Protein AF-A0A920SPT9-F1 (afdb_monomer)

Radius of gyration: 17.78 Å; Cα contacts (8 Å, |Δi|>4): 31; chains: 1; bounding box: 37×30×41 Å

Mean predicted aligned error: 6.88 Å

Solvent-accessible surface area (backbone atoms only — not comparable to full-atom values): 4636 Å² total; per-residue (Å²): 11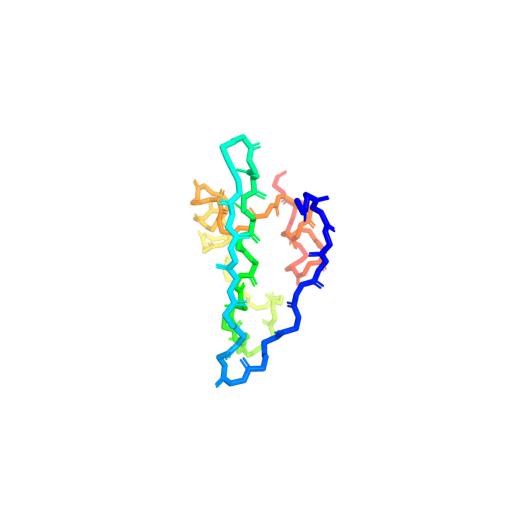7,72,86,67,86,77,79,94,59,102,74,78,89,80,89,81,62,95,87,58,66,87,82,88,85,76,84,78,81,84,87,80,84,65,55,67,74,59,53,70,70,57,53,55,49,33,45,76,66,64,76,43,49,73,68,51,35,33,73,62,38,68,45,82,133

Structure (mmCIF, N/CA/C/O backbone):
data_AF-A0A920SPT9-F1
#
_entry.id   AF-A0A920SPT9-F1
#
loop_
_atom_site.group_PDB
_atom_site.id
_atom_site.type_symbol
_atom_site.label_atom_id
_atom_site.label_alt_id
_atom_site.label_comp_id
_atom_site.label_asym_id
_atom_site.label_entity_id
_atom_site.label_seq_id
_atom_site.pdbx_PDB_ins_code
_atom_site.Cartn_x
_atom_site.Cartn_y
_atom_site.Cartn_z
_atom_site.occupancy
_atom_site.B_iso_or_equiv
_atom_site.auth_seq_id
_atom_site.auth_comp_id
_atom_site.auth_asym_id
_atom_site.auth_atom_id
_atom_site.pdbx_PDB_model_num
ATOM 1 N N . MET A 1 1 ? 11.337 -11.962 -22.919 1.00 58.88 1 MET A N 1
ATOM 2 C CA . MET A 1 1 ? 10.764 -12.793 -21.816 1.00 58.88 1 MET A CA 1
ATOM 3 C C . MET A 1 1 ? 9.529 -12.144 -21.160 1.00 58.88 1 MET A C 1
ATOM 5 O O . MET A 1 1 ? 9.231 -12.372 -19.991 1.00 58.88 1 MET A O 1
ATOM 9 N N . ASN A 1 2 ? 8.772 -11.337 -21.906 1.00 63.03 2 ASN A N 1
ATOM 10 C CA . ASN A 1 2 ? 7.818 -10.400 -21.315 1.00 63.03 2 ASN A CA 1
ATOM 11 C C . ASN A 1 2 ? 6.590 -11.098 -20.712 1.00 63.03 2 ASN A C 1
ATOM 13 O O . ASN A 1 2 ? 5.858 -11.795 -21.411 1.00 63.03 2 ASN A O 1
ATOM 17 N N . GLY A 1 3 ? 6.356 -10.874 -19.416 1.00 67.25 3 GLY A N 1
ATOM 18 C CA . GLY A 1 3 ? 5.150 -11.315 -18.710 1.00 67.25 3 GLY A CA 1
ATOM 19 C C . GLY A 1 3 ? 5.216 -12.695 -18.051 1.00 67.25 3 GLY A C 1
ATOM 20 O O . GLY A 1 3 ? 4.246 -13.076 -17.400 1.00 67.25 3 GLY A O 1
ATOM 21 N N . VAL A 1 4 ? 6.329 -13.430 -18.162 1.00 76.25 4 VAL A N 1
ATOM 22 C CA . VAL A 1 4 ? 6.508 -14.702 -17.440 1.00 76.25 4 VAL A CA 1
ATOM 23 C C . VAL A 1 4 ? 6.876 -14.408 -15.976 1.00 76.25 4 VAL A C 1
ATOM 25 O O . VAL A 1 4 ? 7.899 -13.762 -15.742 1.00 76.25 4 VAL A O 1
ATOM 28 N N . PRO A 1 5 ? 6.078 -14.845 -14.979 1.00 69.75 5 PRO A N 1
ATOM 29 C CA . PRO A 1 5 ? 6.403 -14.647 -13.571 1.00 69.75 5 PRO A CA 1
ATOM 30 C C . PRO A 1 5 ? 7.655 -15.426 -13.180 1.00 69.75 5 PRO A C 1
ATOM 32 O O . PRO A 1 5 ? 7.790 -16.610 -13.486 1.00 69.75 5 PRO A O 1
ATOM 35 N N . ILE A 1 6 ? 8.546 -14.763 -12.455 1.00 73.56 6 ILE A N 1
ATOM 36 C CA . ILE A 1 6 ? 9.790 -15.342 -11.967 1.00 73.56 6 ILE A CA 1
ATOM 37 C C . ILE A 1 6 ? 9.666 -15.549 -10.458 1.00 73.56 6 ILE A C 1
ATOM 39 O O . ILE A 1 6 ? 9.357 -14.611 -9.721 1.00 73.56 6 ILE A O 1
ATOM 43 N N . ALA A 1 7 ? 9.911 -16.774 -9.993 1.00 69.50 7 ALA A N 1
ATOM 44 C CA . ALA A 1 7 ? 9.925 -17.072 -8.567 1.00 69.50 7 ALA A CA 1
ATOM 45 C C . ALA A 1 7 ? 11.155 -16.437 -7.885 1.00 69.50 7 ALA A C 1
ATOM 47 O O . ALA A 1 7 ? 12.244 -16.451 -8.464 1.00 69.50 7 ALA A O 1
ATOM 48 N N . PRO A 1 8 ? 11.024 -15.934 -6.644 1.00 60.75 8 PRO A N 1
ATOM 49 C CA . PRO A 1 8 ? 12.153 -15.457 -5.857 1.00 60.75 8 PRO A CA 1
ATOM 50 C C . PRO A 1 8 ? 12.944 -16.655 -5.311 1.00 60.75 8 PRO A C 1
ATOM 52 O O . PRO A 1 8 ? 12.824 -17.028 -4.147 1.00 60.75 8 PRO A O 1
ATOM 55 N N . THR A 1 9 ? 13.727 -17.311 -6.163 1.00 64.81 9 THR A N 1
ATOM 56 C CA . THR A 1 9 ? 14.799 -18.220 -5.735 1.00 64.81 9 THR A CA 1
ATOM 57 C C . THR A 1 9 ? 16.096 -17.436 -5.536 1.00 64.81 9 THR A C 1
ATOM 59 O O . THR A 1 9 ? 16.223 -16.290 -5.965 1.00 64.81 9 THR A O 1
ATOM 62 N N . SER A 1 10 ? 17.054 -18.023 -4.818 1.00 55.53 10 SER A N 1
ATOM 63 C CA . SER A 1 10 ? 18.242 -17.364 -4.257 1.00 55.53 10 SER A CA 1
ATOM 64 C C . SER A 1 10 ? 19.336 -17.020 -5.281 1.00 55.53 10 SER A C 1
ATOM 66 O O . SER A 1 10 ? 20.501 -17.318 -5.034 1.00 55.53 10 SER A O 1
ATOM 68 N N . SER A 1 11 ? 18.968 -16.341 -6.372 1.00 58.84 11 SER A N 1
ATOM 69 C CA . SER A 1 11 ? 19.789 -15.848 -7.502 1.00 58.84 11 SER A CA 1
ATOM 70 C C . SER A 1 11 ? 19.629 -16.645 -8.801 1.00 58.84 11 SER A C 1
ATOM 72 O O . SER A 1 11 ? 20.543 -17.352 -9.216 1.00 58.84 11 SER A O 1
ATOM 74 N N . PRO A 1 12 ? 18.486 -16.538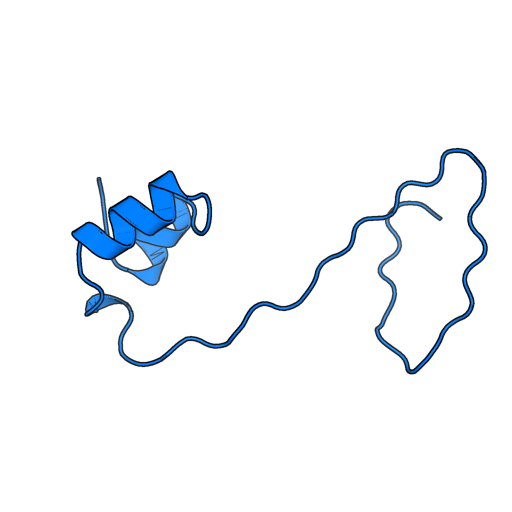 -9.487 1.00 63.03 12 PRO A N 1
ATOM 75 C CA . PRO A 1 12 ? 18.438 -16.835 -10.911 1.00 63.03 12 PRO A CA 1
ATOM 76 C C . PRO A 1 12 ? 19.186 -15.750 -11.712 1.00 63.03 12 PRO A C 1
ATOM 78 O O . PRO A 1 12 ? 18.923 -14.556 -11.567 1.00 63.03 12 PRO A O 1
ATOM 81 N N . GLU A 1 13 ? 20.129 -16.161 -12.555 1.00 69.94 13 GLU A N 1
ATOM 82 C CA . GLU A 1 13 ? 20.748 -15.278 -13.546 1.00 69.94 13 GLU A CA 1
ATOM 83 C C . GLU A 1 13 ? 19.780 -15.098 -14.726 1.00 69.94 13 GLU A C 1
ATOM 85 O O . GLU A 1 13 ? 19.357 -16.078 -15.342 1.00 69.94 13 GLU A O 1
ATOM 90 N N . PHE A 1 14 ? 19.418 -13.849 -15.042 1.00 75.25 14 PHE A N 1
ATOM 91 C CA . PHE A 1 14 ? 18.574 -13.519 -16.194 1.00 75.25 14 PHE A CA 1
ATOM 92 C C . PHE A 1 14 ? 19.329 -12.656 -17.198 1.00 75.25 14 PHE A C 1
ATOM 94 O O . PHE A 1 14 ? 19.914 -11.636 -16.839 1.00 75.25 14 PHE A O 1
ATOM 101 N N . SER A 1 15 ? 19.248 -13.039 -18.469 1.00 81.75 15 SER A N 1
ATOM 102 C CA . SER A 1 15 ? 19.636 -12.212 -19.608 1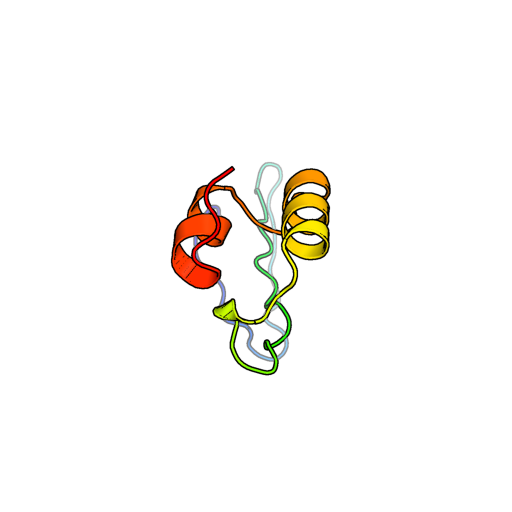.00 81.75 15 SER A CA 1
ATOM 103 C C . SER A 1 15 ? 18.401 -11.516 -20.178 1.00 81.75 15 SER A C 1
ATOM 105 O O . SER A 1 15 ? 17.400 -12.179 -20.460 1.00 81.75 15 SER A O 1
ATOM 107 N N . PHE A 1 16 ? 18.481 -10.202 -20.370 1.00 85.06 16 PHE A N 1
ATOM 108 C CA . PHE A 1 16 ? 17.437 -9.410 -21.019 1.00 85.06 16 PHE A CA 1
ATOM 109 C C . PHE A 1 16 ? 17.893 -8.976 -22.406 1.00 85.06 16 PHE A C 1
ATOM 111 O O . PHE A 1 16 ? 19.059 -8.630 -22.595 1.00 85.06 16 PHE A O 1
ATOM 118 N N . GLU A 1 17 ? 16.957 -8.948 -23.347 1.00 89.94 17 GLU A N 1
ATOM 119 C CA . GLU A 1 17 ? 17.185 -8.408 -24.685 1.00 89.94 17 GLU A CA 1
ATOM 120 C C . GLU A 1 17 ? 16.720 -6.950 -24.773 1.00 89.94 17 GLU A C 1
ATOM 122 O O . GLU A 1 17 ? 15.907 -6.469 -23.975 1.00 89.94 17 GLU A O 1
ATOM 127 N N . VAL A 1 18 ? 17.211 -6.223 -25.780 1.00 91.06 18 VAL A N 1
ATOM 128 C CA . VAL A 1 18 ? 16.742 -4.858 -26.051 1.00 91.06 18 VAL A CA 1
ATOM 129 C C . VAL A 1 18 ? 15.239 -4.883 -26.340 1.00 91.06 18 VAL A C 1
ATOM 131 O O . VAL A 1 18 ? 14.783 -5.538 -27.274 1.00 91.06 18 VAL A O 1
ATOM 134 N N . GLY A 1 19 ? 14.473 -4.134 -25.544 1.00 90.69 19 GLY A N 1
ATOM 135 C CA . GLY A 1 19 ? 13.014 -4.054 -25.651 1.00 90.69 19 GLY A CA 1
ATOM 136 C C . GLY A 1 19 ? 12.243 -4.955 -24.680 1.00 90.69 19 GLY A C 1
ATOM 137 O O . GLY A 1 19 ? 11.012 -4.890 -24.661 1.00 90.69 19 GLY A O 1
ATOM 138 N N . ASP A 1 20 ? 12.918 -5.756 -23.851 1.00 89.44 20 ASP A N 1
ATOM 139 C CA . ASP A 1 20 ? 12.256 -6.439 -22.735 1.00 89.44 20 ASP A CA 1
ATOM 140 C C . ASP A 1 20 ? 11.775 -5.433 -21.667 1.00 89.44 20 ASP A C 1
ATOM 142 O O . ASP A 1 20 ? 12.413 -4.414 -21.393 1.00 89.44 20 ASP A O 1
ATOM 146 N N . VAL A 1 21 ? 10.632 -5.735 -21.041 1.00 87.06 21 VAL A N 1
ATOM 147 C CA . VAL A 1 21 ? 10.026 -4.923 -19.976 1.00 87.06 21 VAL A CA 1
ATOM 148 C C . VAL A 1 21 ? 10.007 -5.718 -18.680 1.00 87.06 21 VAL A C 1
ATOM 150 O O . VAL A 1 21 ? 9.379 -6.773 -18.583 1.00 87.06 21 VAL A O 1
ATOM 153 N N . VAL A 1 22 ? 10.651 -5.166 -17.654 1.00 86.19 22 VAL A N 1
ATOM 154 C CA . VAL A 1 22 ? 10.704 -5.762 -16.318 1.00 86.19 22 VAL A CA 1
ATOM 155 C C . VAL A 1 22 ? 9.683 -5.085 -15.412 1.00 86.19 22 VAL A C 1
ATOM 157 O O . VAL A 1 22 ? 9.683 -3.865 -15.255 1.00 86.19 22 VAL A O 1
ATOM 160 N N . ARG A 1 23 ? 8.827 -5.887 -14.772 1.00 86.88 23 ARG A N 1
ATOM 161 C CA . ARG A 1 23 ? 7.914 -5.430 -13.721 1.00 86.88 23 ARG A CA 1
ATOM 162 C C . ARG A 1 23 ? 8.304 -6.071 -12.400 1.00 86.88 23 ARG A C 1
ATOM 164 O O . ARG A 1 23 ? 8.223 -7.286 -12.250 1.00 86.88 23 ARG A O 1
ATOM 171 N N . LEU A 1 24 ? 8.682 -5.238 -11.438 1.00 85.38 24 LEU A N 1
ATOM 172 C CA . LEU A 1 24 ? 8.960 -5.673 -10.077 1.00 85.38 24 LEU A CA 1
ATOM 173 C C . LEU A 1 24 ? 7.686 -5.561 -9.240 1.00 85.38 24 LEU A C 1
ATOM 175 O O . LEU A 1 24 ? 7.117 -4.480 -9.093 1.00 85.38 24 LEU A O 1
ATOM 179 N N . SER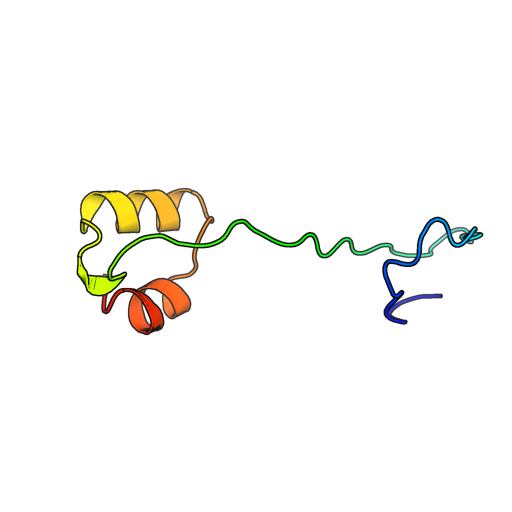 A 1 25 ? 7.253 -6.686 -8.683 1.00 87.31 25 SER A N 1
ATOM 180 C CA . SER A 1 25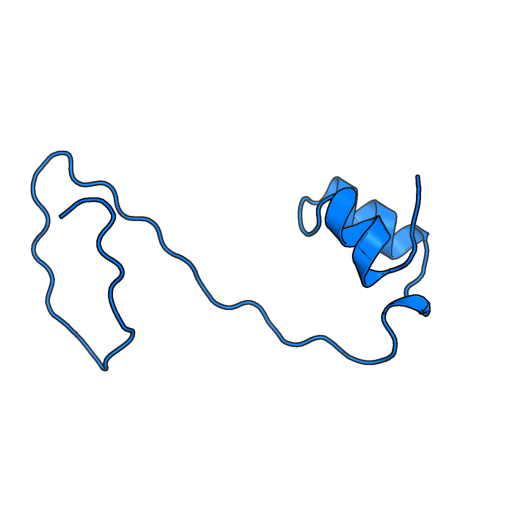 ? 6.175 -6.749 -7.699 1.00 87.31 25 SER A CA 1
ATOM 181 C C . SER A 1 25 ? 6.786 -7.105 -6.354 1.00 87.31 25 SER A C 1
ATOM 183 O O . SER A 1 25 ? 6.997 -8.275 -6.045 1.00 87.31 25 SER A O 1
ATOM 185 N N . LEU A 1 26 ? 7.127 -6.076 -5.583 1.00 87.06 26 LEU A N 1
ATOM 186 C CA . LEU A 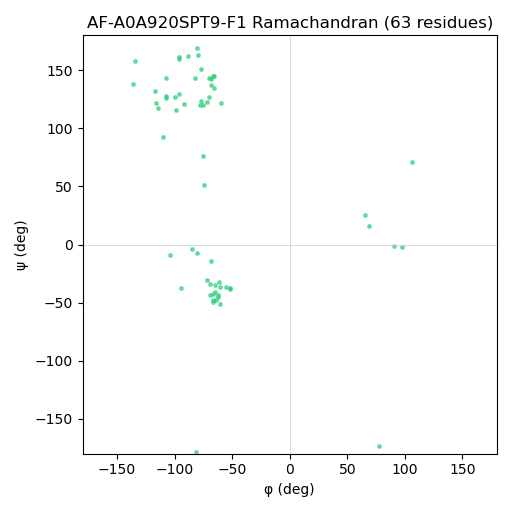1 26 ? 7.706 -6.245 -4.256 1.00 87.06 26 LEU A CA 1
ATOM 187 C C . LEU A 1 26 ? 6.594 -6.487 -3.226 1.00 87.06 26 LEU A C 1
ATOM 189 O O . LEU A 1 26 ? 5.524 -5.880 -3.339 1.00 87.06 26 LEU A O 1
ATOM 193 N N . PRO A 1 27 ? 6.819 -7.351 -2.222 1.00 88.38 27 PRO A N 1
ATOM 194 C CA . PRO A 1 27 ? 5.880 -7.490 -1.121 1.00 88.38 27 PRO A CA 1
ATOM 195 C C . PRO A 1 27 ? 5.822 -6.190 -0.307 1.00 88.38 27 PRO A C 1
ATOM 197 O O . PRO A 1 27 ? 6.830 -5.506 -0.123 1.00 88.38 27 PRO A O 1
ATOM 200 N N . GLY A 1 28 ? 4.633 -5.864 0.196 1.00 88.62 28 GLY A N 1
ATOM 201 C CA . GLY A 1 28 ? 4.458 -4.827 1.211 1.00 88.62 28 GLY A CA 1
ATOM 202 C C . GLY A 1 28 ? 4.763 -5.340 2.623 1.00 88.62 28 GLY A C 1
ATOM 203 O O . GLY A 1 28 ? 5.112 -6.503 2.824 1.00 88.62 28 GLY A O 1
ATOM 204 N N . GLY A 1 29 ? 4.591 -4.467 3.616 1.00 91.62 29 GLY A N 1
ATOM 205 C CA . GLY A 1 29 ? 4.572 -4.861 5.028 1.00 91.62 29 GLY A CA 1
ATOM 206 C C . GLY A 1 29 ? 3.221 -5.450 5.458 1.00 91.62 29 GLY A C 1
ATOM 207 O O . GLY A 1 29 ? 2.207 -5.259 4.788 1.00 91.62 29 GLY A O 1
ATOM 208 N N . GLY A 1 30 ? 3.202 -6.144 6.599 1.00 90.50 30 GLY A N 1
ATOM 209 C CA . GLY A 1 30 ? 1.963 -6.576 7.254 1.00 90.50 30 GLY A CA 1
ATOM 210 C C . GLY A 1 30 ? 1.273 -5.432 8.009 1.00 90.50 30 GLY A C 1
ATOM 211 O O . GLY A 1 30 ? 1.931 -4.505 8.481 1.00 90.50 30 GLY A O 1
ATOM 212 N N . GLY A 1 31 ? -0.054 -5.500 8.126 1.00 92.25 31 GLY A N 1
ATOM 213 C CA . GLY A 1 31 ? -0.843 -4.567 8.936 1.00 92.25 31 GLY A CA 1
ATOM 214 C C . GLY A 1 31 ? -0.840 -4.914 10.430 1.00 92.25 31 GLY A C 1
ATOM 215 O O . GLY A 1 31 ? -0.423 -6.000 10.829 1.00 92.25 31 GLY A O 1
ATOM 216 N N . TYR A 1 32 ? -1.345 -3.997 11.257 1.00 93.94 32 TYR A N 1
ATOM 217 C CA . TYR A 1 32 ? -1.519 -4.197 12.697 1.00 93.94 32 TYR A CA 1
ATOM 218 C C . TYR A 1 32 ? -2.882 -3.669 13.164 1.00 93.94 32 TYR A C 1
ATOM 220 O O . TYR A 1 32 ? -3.275 -2.567 12.781 1.00 93.94 32 TYR A O 1
ATOM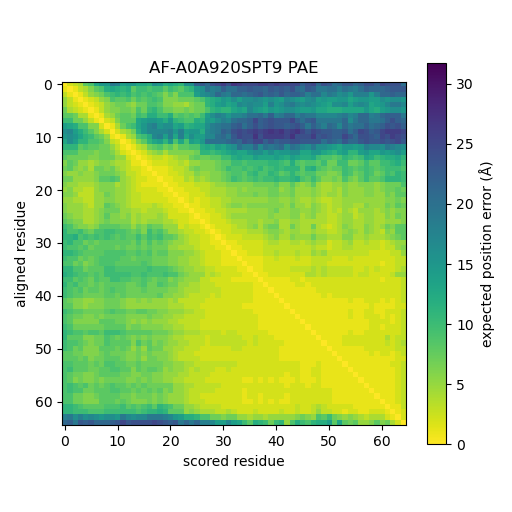 228 N N . GLY A 1 33 ? -3.554 -4.427 14.039 1.00 95.12 33 GLY A N 1
ATOM 229 C CA . GLY A 1 33 ? -4.849 -4.061 14.624 1.00 95.12 33 GLY A CA 1
ATOM 230 C C . GLY A 1 33 ? -6.046 -4.263 13.687 1.00 95.12 33 GLY A C 1
ATOM 231 O O . GLY A 1 33 ? -5.909 -4.827 12.603 1.00 95.12 33 GLY A O 1
ATOM 232 N N . ASP A 1 34 ? -7.226 -3.817 14.129 1.00 95.19 34 ASP A N 1
ATOM 233 C CA . ASP A 1 34 ? -8.445 -3.817 13.311 1.00 95.19 34 ASP A CA 1
ATOM 234 C C . ASP A 1 34 ? -8.388 -2.673 12.278 1.00 95.19 34 ASP A C 1
ATOM 236 O O . ASP A 1 34 ? -8.330 -1.503 12.677 1.00 95.19 34 ASP A O 1
ATOM 240 N N . PRO A 1 35 ? -8.442 -2.968 10.965 1.00 95.06 35 PRO A N 1
ATOM 241 C CA . PRO A 1 35 ? -8.509 -1.954 9.918 1.00 95.06 35 PRO A CA 1
ATOM 242 C C . PRO A 1 35 ? -9.632 -0.927 10.125 1.00 95.06 35 PRO A C 1
ATOM 244 O O . PRO A 1 35 ? -9.419 0.262 9.889 1.00 95.06 35 PRO A O 1
ATOM 247 N N . ARG A 1 36 ? -10.800 -1.342 10.630 1.00 93.19 36 ARG A N 1
ATOM 248 C CA . ARG A 1 36 ? -11.958 -0.450 10.838 1.00 93.19 36 ARG A CA 1
ATOM 249 C C . ARG A 1 36 ? -11.736 0.580 11.946 1.00 93.19 36 ARG A C 1
ATOM 251 O O . ARG A 1 36 ? -12.489 1.542 12.047 1.00 93.19 36 ARG A O 1
ATOM 258 N N . GLY A 1 37 ? -10.706 0.390 12.770 1.00 94.50 37 GLY A N 1
ATOM 259 C CA . GLY A 1 37 ? -10.283 1.350 13.787 1.00 94.50 37 GLY A CA 1
ATOM 260 C C . GLY A 1 37 ? -9.342 2.444 13.269 1.00 94.50 37 GLY A C 1
ATOM 261 O O . GLY A 1 37 ? -8.958 3.322 14.043 1.00 94.50 37 GLY A O 1
ATOM 262 N N . ARG A 1 38 ? -8.925 2.408 11.994 1.00 96.19 38 ARG A N 1
ATOM 263 C CA . ARG A 1 38 ? -8.039 3.428 11.410 1.00 96.19 38 ARG A CA 1
ATOM 264 C C . ARG A 1 38 ? -8.774 4.767 11.295 1.00 96.19 38 ARG A C 1
ATOM 266 O O . ARG A 1 38 ? -9.926 4.811 10.874 1.00 96.19 38 ARG A O 1
ATOM 273 N N . SER A 1 39 ? -8.111 5.872 11.647 1.00 96.50 39 SER A N 1
ATOM 274 C CA . SER A 1 39 ? -8.770 7.182 11.626 1.00 96.50 39 SER A CA 1
ATOM 275 C C . SER A 1 39 ? -9.095 7.649 10.196 1.00 96.50 39 SER A C 1
ATOM 277 O O . SER A 1 39 ? -8.269 7.476 9.291 1.00 96.50 39 SER A O 1
ATOM 279 N N . PRO A 1 40 ? -10.248 8.309 9.982 1.00 96.00 40 PRO A N 1
ATOM 280 C CA . PRO A 1 40 ? -10.621 8.891 8.691 1.00 96.00 40 PRO A CA 1
ATOM 281 C C . PRO A 1 40 ? -9.544 9.801 8.081 1.00 96.00 40 PRO A C 1
ATOM 283 O O . PRO A 1 40 ? -9.307 9.789 6.875 1.00 96.00 40 PRO A O 1
ATOM 286 N N . GLU A 1 41 ? -8.852 10.593 8.899 1.00 97.12 41 GLU A N 1
ATOM 287 C CA . GLU A 1 41 ? -7.802 11.516 8.452 1.00 97.12 41 GLU A CA 1
ATOM 288 C C . GLU A 1 41 ? -6.561 10.770 7.953 1.00 97.12 41 GLU A C 1
ATOM 290 O O . GLU A 1 41 ? -5.897 11.232 7.022 1.00 97.12 41 GLU A O 1
ATOM 295 N N . ALA A 1 42 ? -6.242 9.618 8.555 1.00 96.88 42 ALA A N 1
ATOM 296 C CA . ALA A 1 42 ? -5.160 8.761 8.085 1.00 96.88 42 ALA A CA 1
ATOM 297 C C . ALA A 1 42 ? -5.525 8.120 6.741 1.00 96.88 42 ALA A C 1
ATOM 299 O O . ALA A 1 42 ? -4.718 8.162 5.819 1.00 96.88 42 ALA A O 1
ATOM 300 N N . ILE A 1 43 ? -6.760 7.631 6.590 1.00 97.06 43 ILE A N 1
ATOM 301 C CA . ILE A 1 43 ? -7.237 7.026 5.336 1.00 97.06 43 ILE A CA 1
ATOM 302 C C . ILE A 1 43 ? -7.217 8.047 4.189 1.00 97.06 43 ILE A C 1
ATOM 304 O O . ILE A 1 43 ? -6.686 7.757 3.119 1.00 97.06 43 ILE A O 1
ATOM 308 N N . ARG A 1 44 ? -7.693 9.281 4.414 1.00 97.06 44 ARG A N 1
ATOM 309 C CA . ARG A 1 44 ? -7.615 10.362 3.407 1.00 97.06 44 ARG A CA 1
ATOM 310 C C . ARG A 1 44 ? -6.179 10.697 3.012 1.00 97.06 44 ARG A C 1
ATOM 312 O O . ARG A 1 44 ? -5.901 10.998 1.852 1.00 97.06 44 ARG A O 1
ATOM 319 N N . ARG A 1 45 ? -5.247 10.652 3.968 1.00 97.88 45 ARG A N 1
ATOM 320 C CA . ARG A 1 45 ? -3.820 10.851 3.686 1.00 97.88 45 ARG A CA 1
ATOM 321 C C . ARG A 1 45 ? -3.260 9.718 2.833 1.00 97.88 45 ARG A C 1
ATOM 323 O O . ARG A 1 45 ? -2.516 10.002 1.899 1.00 97.88 45 ARG A O 1
ATOM 330 N N . ASP A 1 46 ? -3.631 8.478 3.133 1.00 96.56 46 ASP A N 1
ATOM 331 C CA . ASP A 1 46 ? -3.190 7.298 2.389 1.00 96.56 46 ASP A CA 1
ATOM 332 C C . ASP A 1 46 ? -3.716 7.329 0.943 1.00 96.56 46 ASP A C 1
ATOM 334 O O . ASP A 1 46 ? -2.950 7.082 0.010 1.00 96.56 46 ASP A O 1
ATOM 338 N N . LEU A 1 47 ? -4.979 7.737 0.749 1.00 97.31 47 LEU A N 1
ATOM 339 C CA . LEU A 1 47 ? -5.587 7.976 -0.566 1.00 97.31 47 LEU A CA 1
ATOM 340 C C . LEU A 1 47 ? -4.853 9.075 -1.338 1.00 97.31 47 LEU A C 1
ATOM 342 O O . LEU A 1 47 ? -4.421 8.863 -2.469 1.00 97.31 47 LEU A O 1
ATOM 34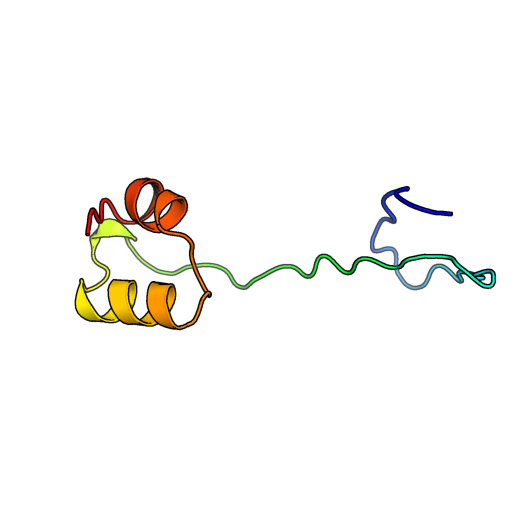6 N N . LYS A 1 48 ? -4.641 10.239 -0.710 1.00 97.38 48 LYS A N 1
ATOM 347 C CA . LYS A 1 48 ? -3.908 11.354 -1.328 1.00 97.38 48 LYS A CA 1
ATOM 348 C C . LYS A 1 48 ? -2.462 10.979 -1.670 1.00 97.38 48 LYS A C 1
ATOM 350 O O . LYS A 1 48 ? -1.906 11.500 -2.632 1.00 97.38 48 LYS A O 1
ATOM 355 N N . GLY A 1 49 ? -1.852 10.102 -0.875 1.00 96.81 49 GLY A N 1
ATOM 356 C CA . GLY A 1 49 ? -0.505 9.582 -1.094 1.00 96.81 49 GLY A CA 1
ATOM 357 C C . GLY A 1 49 ? -0.422 8.454 -2.123 1.00 96.81 49 GLY A C 1
ATOM 358 O O . GLY A 1 49 ? 0.685 8.050 -2.464 1.00 96.81 49 GLY A O 1
ATOM 359 N N . GLY A 1 50 ? -1.555 7.936 -2.610 1.00 96.00 50 GLY A N 1
ATOM 360 C CA . GLY A 1 50 ? -1.594 6.803 -3.536 1.00 96.00 50 GLY A CA 1
ATOM 361 C C . GLY A 1 50 ? -1.154 5.473 -2.915 1.00 96.00 50 GLY A C 1
ATOM 362 O O . GLY A 1 50 ? -0.856 4.532 -3.645 1.00 96.00 50 GLY A O 1
ATOM 363 N N . TYR A 1 51 ? -1.105 5.381 -1.582 1.00 95.19 51 TYR A N 1
ATOM 364 C CA . TYR A 1 51 ? -0.770 4.139 -0.875 1.00 95.19 51 TYR A CA 1
ATOM 365 C C . TYR A 1 51 ? -1.899 3.114 -0.963 1.00 95.19 51 TYR A C 1
ATOM 367 O O . TYR A 1 51 ? -1.654 1.909 -0.950 1.00 95.19 51 TYR A O 1
ATOM 375 N N . ILE A 1 52 ? -3.133 3.607 -1.048 1.00 95.81 52 ILE A N 1
ATOM 376 C CA . ILE A 1 52 ? -4.351 2.817 -1.186 1.00 95.81 52 ILE A CA 1
ATOM 377 C C . ILE A 1 52 ? -5.235 3.439 -2.268 1.00 95.81 52 ILE A C 1
ATOM 379 O O . ILE A 1 52 ? -5.130 4.626 -2.578 1.00 95.81 52 ILE A O 1
ATOM 383 N N . THR A 1 53 ? -6.132 2.638 -2.829 1.00 96.81 53 THR A N 1
ATOM 384 C CA . THR A 1 53 ? -7.175 3.089 -3.757 1.00 96.81 53 THR A CA 1
ATOM 385 C C . THR A 1 53 ? -8.492 3.319 -3.019 1.00 96.81 53 THR A C 1
ATOM 387 O O . THR A 1 53 ? -8.718 2.733 -1.956 1.00 96.81 53 THR A O 1
ATOM 390 N N . SER A 1 54 ? -9.406 4.101 -3.602 1.00 96.62 54 SER A N 1
ATOM 391 C CA . SER A 1 54 ? -10.764 4.291 -3.061 1.00 96.62 54 SER A CA 1
ATOM 392 C C . SER A 1 54 ? -11.502 2.960 -2.874 1.00 96.62 54 SER A C 1
ATOM 394 O O . SER A 1 54 ? -12.193 2.760 -1.881 1.00 96.62 54 SER A O 1
ATOM 396 N N . GLU A 1 55 ? -11.290 2.006 -3.785 1.00 97.31 55 GLU A N 1
ATOM 397 C CA . GLU A 1 55 ? -11.855 0.659 -3.676 1.00 97.31 55 GLU A CA 1
ATOM 398 C C . GLU A 1 55 ? -11.315 -0.094 -2.452 1.00 97.31 55 GLU A C 1
ATOM 400 O O . GLU A 1 55 ? -12.095 -0.646 -1.674 1.00 97.31 55 GLU A O 1
ATOM 405 N N . SER A 1 56 ? -9.992 -0.089 -2.240 1.00 95.81 56 SER A N 1
ATOM 406 C CA . SER A 1 56 ? -9.406 -0.703 -1.041 1.00 95.81 56 SER A CA 1
ATOM 407 C C . SER A 1 56 ? -9.830 0.015 0.237 1.00 95.81 56 SER A C 1
ATOM 409 O O . SER A 1 56 ? -10.069 -0.644 1.244 1.00 95.81 56 SER A O 1
ATOM 411 N N . ALA A 1 57 ? -10.008 1.340 0.197 1.00 96.69 57 ALA A N 1
ATOM 412 C CA . ALA A 1 57 ? -10.451 2.0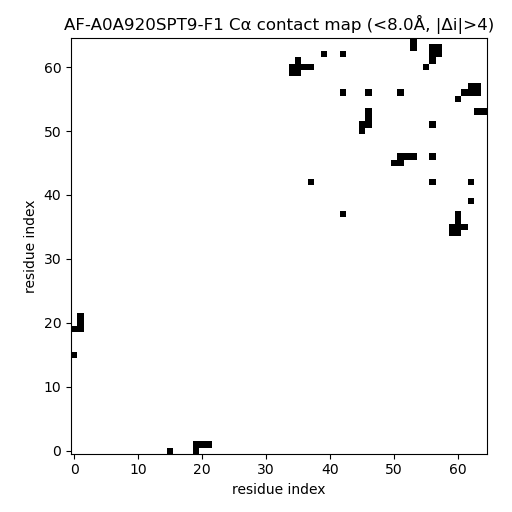95 1.360 1.00 96.69 57 ALA A CA 1
ATOM 413 C C . ALA A 1 57 ? -11.850 1.663 1.820 1.00 96.69 57 ALA A C 1
ATOM 415 O O . ALA A 1 57 ? -12.072 1.406 3.006 1.00 96.69 57 ALA A O 1
ATOM 416 N N . ARG A 1 58 ? -12.758 1.469 0.864 1.00 96.56 58 ARG A N 1
ATOM 417 C CA . ARG A 1 58 ? -14.101 0.959 1.126 1.00 96.56 58 ARG A CA 1
ATOM 418 C C . ARG A 1 58 ? -14.092 -0.486 1.613 1.00 96.56 58 ARG A C 1
ATOM 420 O O . ARG A 1 58 ? -14.733 -0.804 2.611 1.00 96.56 58 ARG A O 1
ATOM 427 N N . ARG A 1 59 ? -13.371 -1.368 0.918 1.00 96.31 59 ARG A N 1
ATOM 428 C CA . ARG A 1 59 ? -13.348 -2.808 1.218 1.00 96.31 59 ARG A CA 1
ATOM 429 C C . ARG A 1 59 ? -12.698 -3.112 2.568 1.00 96.31 59 ARG A C 1
ATOM 431 O O . ARG A 1 59 ? -13.250 -3.892 3.341 1.00 96.31 59 ARG A O 1
ATOM 438 N N . ASP A 1 60 ? -11.538 -2.517 2.829 1.00 95.31 60 ASP A N 1
ATOM 439 C CA . ASP A 1 60 ? -10.675 -2.915 3.942 1.00 95.31 60 ASP A CA 1
ATOM 440 C C . ASP A 1 60 ? -10.938 -2.064 5.190 1.00 95.31 60 ASP A C 1
ATOM 442 O O . ASP A 1 60 ? -10.955 -2.596 6.298 1.00 95.31 60 ASP A O 1
ATOM 446 N N . TYR A 1 61 ? -11.205 -0.763 5.024 1.00 95.81 61 TYR A N 1
ATOM 447 C CA . TYR A 1 61 ? -11.442 0.156 6.145 1.00 95.81 61 TYR A CA 1
ATOM 448 C C . TYR A 1 61 ? -12.919 0.518 6.350 1.00 95.81 61 TYR A C 1
ATOM 450 O O . TYR A 1 61 ? -13.248 1.132 7.362 1.00 95.81 61 TYR A O 1
ATOM 458 N N . GLY A 1 62 ? -13.820 0.146 5.431 1.00 94.88 62 GLY A N 1
ATOM 459 C CA . GLY A 1 62 ? -15.219 0.587 5.482 1.00 94.88 62 GLY A CA 1
ATOM 460 C C . GLY A 1 62 ? -15.372 2.096 5.277 1.00 94.88 62 GLY A C 1
ATOM 461 O O . GLY A 1 62 ? -16.321 2.688 5.784 1.00 94.88 62 GLY A O 1
ATOM 462 N N . PHE A 1 63 ? -14.408 2.720 4.597 1.00 94.81 63 PHE A N 1
ATOM 463 C CA . PHE A 1 63 ? -14.368 4.158 4.379 1.00 94.81 63 PHE A CA 1
ATOM 464 C C . PHE A 1 63 ? -14.908 4.503 2.992 1.00 94.81 63 PHE A C 1
ATOM 466 O O . PHE A 1 63 ? -14.310 4.131 1.982 1.00 94.81 63 PHE A O 1
ATOM 473 N N . ASP A 1 64 ? -16.020 5.232 2.967 1.00 87.00 64 ASP A N 1
ATOM 474 C CA . ASP A 1 64 ? -16.587 5.864 1.778 1.00 87.00 64 ASP A CA 1
ATOM 475 C C . ASP A 1 64 ? -16.345 7.382 1.891 1.00 87.00 64 ASP A C 1
ATOM 477 O O . ASP A 1 64 ? -16.619 7.974 2.940 1.00 87.00 64 ASP A O 1
ATOM 481 N N . GLU A 1 65 ? -15.761 7.988 0.851 1.00 66.81 65 GLU A N 1
ATOM 482 C CA . GLU A 1 65 ? -15.473 9.434 0.784 1.00 66.81 65 GLU A CA 1
ATOM 483 C C . GLU A 1 65 ? -16.679 10.247 0.302 1.00 66.81 65 GLU A C 1
ATOM 485 O O . GLU A 1 65 ? -17.352 9.799 -0.656 1.00 66.81 65 GLU A O 1
#

pLDDT: mean 86.97, std 12.3, range [55.53, 97.88]

Foldseek 3Di:
DEPDDDDPDPDDDDDDDPPHDDDDDDDDDDDDDQLLPDDPVVLVVCCVVVVDDQVCCCVRRVDDD

Sequence (65 aa):
MNGVPIAPTSSPEFSFEVGDVVRLSLPGGGGYGDPRGRSPEAIRRDLKGGYITSESARRDYGFDE

Secondary structure (DSSP, 8-state):
-TT------S-------TT---------PPP-S-GGGS-HHHHHHHHHTTSS-HHHHHHHH----